Protein AF-A0A6J6BPW8-F1 (afdb_monomer)

Structure (mmCIF, N/CA/C/O backbone):
data_AF-A0A6J6BPW8-F1
#
_entry.id   AF-A0A6J6BPW8-F1
#
loop_
_atom_site.group_PDB
_atom_site.id
_atom_site.type_symbol
_atom_site.label_atom_id
_atom_site.label_alt_id
_atom_site.label_comp_id
_atom_site.label_asym_id
_atom_site.label_entity_id
_atom_site.label_seq_id
_atom_site.pdbx_PDB_ins_code
_atom_site.Cartn_x
_atom_site.Cartn_y
_atom_site.Cartn_z
_atom_site.occupancy
_atom_site.B_iso_or_equiv
_atom_site.auth_seq_id
_atom_site.auth_comp_id
_atom_site.auth_asym_id
_atom_site.auth_atom_id
_atom_site.pdbx_PDB_model_num
ATOM 1 N N . MET A 1 1 ? 1.081 -4.629 -1.327 1.00 89.12 1 MET A N 1
ATOM 2 C CA . MET A 1 1 ? 2.209 -4.288 -2.205 1.00 89.12 1 MET A CA 1
ATOM 3 C C . MET A 1 1 ? 1.680 -3.507 -3.391 1.00 89.12 1 MET A C 1
ATOM 5 O O . MET A 1 1 ? 0.766 -3.988 -4.042 1.00 89.12 1 MET A O 1
ATOM 9 N N . LEU A 1 2 ? 2.222 -2.316 -3.630 1.00 91.38 2 LEU A N 1
ATOM 10 C CA . LEU A 1 2 ? 1.907 -1.504 -4.807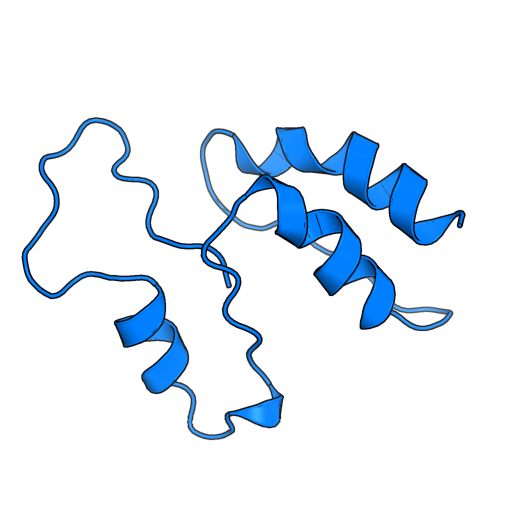 1.00 91.38 2 LEU A CA 1
ATOM 11 C C . LEU A 1 2 ? 2.809 -1.884 -5.983 1.00 91.38 2 LEU A C 1
ATOM 13 O O . LEU A 1 2 ? 3.825 -2.556 -5.790 1.00 91.38 2 LEU A O 1
ATOM 17 N N . ASP A 1 3 ? 2.450 -1.442 -7.185 1.00 89.56 3 ASP A N 1
ATOM 18 C CA . ASP A 1 3 ? 3.335 -1.588 -8.338 1.00 89.56 3 ASP A CA 1
ATOM 19 C C . ASP A 1 3 ? 4.571 -0.670 -8.259 1.00 89.56 3 ASP A C 1
ATOM 21 O O . ASP A 1 3 ? 4.654 0.237 -7.424 1.00 89.56 3 ASP A O 1
ATOM 25 N N . ILE A 1 4 ? 5.556 -0.929 -9.119 1.00 88.06 4 ILE A N 1
ATOM 26 C CA . ILE A 1 4 ? 6.837 -0.222 -9.121 1.00 88.06 4 ILE A CA 1
ATOM 27 C C . ILE A 1 4 ? 6.654 1.222 -9.590 1.00 88.06 4 ILE A C 1
ATOM 29 O O . ILE A 1 4 ? 6.258 1.501 -10.721 1.00 88.06 4 ILE A O 1
ATOM 33 N N . TYR A 1 5 ? 7.023 2.161 -8.722 1.00 83.62 5 TYR A N 1
ATOM 34 C CA . TYR A 1 5 ? 7.174 3.561 -9.089 1.00 83.62 5 TYR A CA 1
ATOM 35 C C . TYR A 1 5 ? 8.538 3.776 -9.756 1.00 83.62 5 TYR A C 1
ATOM 37 O O . TYR A 1 5 ? 9.568 3.728 -9.089 1.00 83.62 5 TYR A O 1
ATOM 45 N N . ALA A 1 6 ? 8.544 4.055 -11.061 1.00 78.81 6 ALA A N 1
ATOM 46 C CA . AL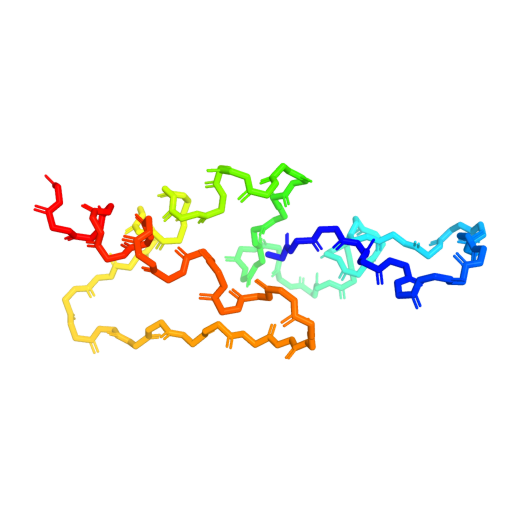A A 1 6 ? 9.760 4.117 -11.880 1.00 78.81 6 ALA A CA 1
ATOM 47 C C . ALA A 1 6 ? 10.725 5.276 -11.545 1.00 78.81 6 ALA A C 1
ATOM 49 O O . ALA A 1 6 ? 11.793 5.358 -12.126 1.00 78.81 6 ALA A O 1
ATOM 50 N N . ALA A 1 7 ? 10.368 6.214 -10.659 1.00 83.12 7 ALA A N 1
ATOM 51 C CA . ALA A 1 7 ? 11.249 7.311 -10.222 1.00 83.12 7 ALA A CA 1
ATOM 52 C C . ALA A 1 7 ? 11.927 8.139 -11.347 1.00 83.12 7 ALA A C 1
ATOM 54 O O . ALA A 1 7 ? 12.947 8.781 -11.101 1.00 83.12 7 ALA A O 1
ATOM 55 N N . ARG A 1 8 ? 11.293 8.232 -12.531 1.00 85.50 8 ARG A N 1
ATOM 56 C CA . ARG A 1 8 ? 11.800 8.859 -13.779 1.00 85.50 8 ARG A CA 1
ATOM 57 C C . ARG A 1 8 ? 12.847 8.040 -14.550 1.00 85.50 8 ARG A C 1
ATOM 59 O O . ARG A 1 8 ? 13.502 8.593 -15.429 1.00 85.50 8 ARG A O 1
ATOM 66 N N . GLU A 1 9 ? 12.985 6.762 -14.240 1.00 87.06 9 GLU A N 1
ATOM 67 C CA . GLU A 1 9 ? 13.765 5.788 -15.002 1.00 87.06 9 GLU A CA 1
ATOM 68 C C . GLU A 1 9 ? 12.876 5.077 -16.035 1.00 87.06 9 GLU A C 1
ATOM 70 O O . GLU A 1 9 ? 11.643 5.095 -15.934 1.00 87.06 9 GLU A O 1
ATOM 75 N N . ASP A 1 10 ? 13.504 4.467 -17.041 1.00 90.38 10 ASP A N 1
ATOM 76 C CA . ASP A 1 10 ? 12.799 3.594 -17.976 1.00 90.38 10 ASP A CA 1
ATOM 77 C C . ASP A 1 10 ? 12.402 2.289 -17.260 1.00 90.38 10 ASP A C 1
ATOM 79 O O . ASP A 1 10 ? 13.198 1.747 -16.491 1.00 90.38 10 ASP A O 1
ATOM 83 N N . PRO A 1 11 ? 11.185 1.757 -17.479 1.00 87.38 11 PRO A N 1
ATOM 84 C CA . PRO A 1 11 ? 10.790 0.491 -16.879 1.00 87.38 11 PRO A CA 1
ATOM 85 C C . PRO A 1 11 ? 11.682 -0.663 -17.347 1.00 87.38 11 PRO A C 1
ATOM 87 O O . PRO A 1 11 ? 11.821 -0.909 -18.546 1.00 87.38 11 PRO A O 1
ATOM 90 N N . GLU A 1 12 ? 12.215 -1.422 -16.394 1.00 90.25 12 GLU A N 1
ATOM 91 C CA . GLU A 1 12 ? 13.003 -2.619 -16.678 1.00 90.25 12 GLU A CA 1
ATOM 92 C C . GLU A 1 12 ? 12.086 -3.822 -16.977 1.00 90.25 12 GLU A C 1
ATOM 94 O O . GLU A 1 12 ? 11.238 -4.181 -16.147 1.00 90.25 12 GLU A O 1
ATOM 99 N N . PRO A 1 13 ? 12.225 -4.488 -18.141 1.00 90.88 13 PRO A N 1
ATOM 100 C CA . PRO A 1 13 ? 11.397 -5.638 -18.489 1.00 90.88 13 PRO A CA 1
ATOM 101 C C . PRO A 1 13 ? 11.464 -6.752 -17.435 1.00 90.88 13 PRO A C 1
ATOM 103 O O . PRO A 1 13 ? 12.528 -7.282 -17.127 1.00 90.88 13 PRO A O 1
ATOM 106 N N . GLY A 1 14 ? 10.302 -7.140 -16.906 1.00 89.62 14 GLY A N 1
ATOM 107 C CA . GLY A 1 14 ? 10.181 -8.184 -15.882 1.00 89.62 14 GLY A CA 1
ATOM 108 C C . GLY A 1 14 ? 10.292 -7.687 -14.436 1.00 89.62 14 GLY A C 1
ATOM 109 O O . GLY A 1 14 ? 9.989 -8.452 -13.520 1.00 89.62 14 GLY A O 1
ATOM 110 N N . VAL A 1 15 ? 10.636 -6.415 -14.206 1.00 92.50 15 VAL A N 1
ATOM 111 C CA . VAL A 1 15 ? 10.648 -5.803 -12.870 1.00 92.50 15 VAL A CA 1
ATOM 112 C C . VAL A 1 15 ? 9.283 -5.174 -12.594 1.00 92.50 15 VAL A C 1
ATOM 114 O O . VAL A 1 15 ? 8.992 -4.059 -13.013 1.00 92.50 15 VAL A O 1
ATOM 117 N N . THR A 1 16 ? 8.418 -5.919 -11.907 1.00 92.75 16 THR A N 1
ATOM 118 C CA . THR A 1 16 ? 7.034 -5.513 -11.609 1.00 92.75 16 THR A CA 1
ATOM 119 C C . THR A 1 16 ? 6.686 -5.782 -10.149 1.00 92.75 16 THR A C 1
ATOM 121 O O . THR A 1 16 ? 7.323 -6.610 -9.493 1.00 92.75 16 THR A O 1
ATOM 124 N N . GLY A 1 17 ? 5.642 -5.131 -9.631 1.00 91.50 17 GLY A N 1
ATOM 125 C CA . GLY A 1 17 ? 5.127 -5.431 -8.296 1.00 91.50 17 GLY A CA 1
ATOM 126 C C . GLY A 1 17 ? 4.563 -6.851 -8.184 1.00 91.50 17 GLY A C 1
ATOM 127 O O . GLY A 1 17 ? 4.661 -7.460 -7.119 1.00 91.50 17 GLY A O 1
ATOM 128 N N . VAL A 1 18 ? 4.054 -7.415 -9.288 1.00 94.19 18 VAL A N 1
ATOM 129 C CA . VAL A 1 18 ? 3.626 -8.823 -9.365 1.00 94.19 18 VAL A CA 1
ATOM 130 C C . VAL A 1 18 ? 4.81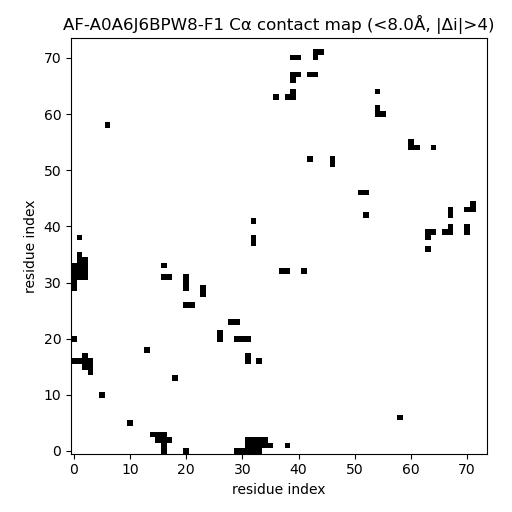1 -9.757 -9.139 1.00 94.19 18 VAL A C 1
ATOM 132 O O . VAL A 1 18 ? 4.732 -10.620 -8.277 1.00 94.19 18 VAL A O 1
ATOM 135 N N . MET A 1 19 ? 5.939 -9.533 -9.825 1.00 95.06 19 MET A N 1
ATOM 136 C CA . MET A 1 19 ? 7.147 -10.359 -9.674 1.00 95.06 19 MET A CA 1
ATOM 137 C C . MET A 1 19 ? 7.615 -10.443 -8.214 1.00 95.06 19 MET A C 1
ATOM 139 O O . MET A 1 19 ? 7.961 -11.519 -7.721 1.00 95.06 19 MET A O 1
ATOM 143 N N . VAL A 1 20 ? 7.589 -9.319 -7.496 1.00 94.25 20 VAL A N 1
ATOM 144 C CA . VAL A 1 20 ? 7.963 -9.305 -6.078 1.00 94.25 20 VAL A CA 1
ATOM 145 C C . VAL A 1 20 ? 6.887 -9.956 -5.204 1.00 94.25 20 VAL A C 1
ATOM 147 O O . VAL A 1 20 ? 7.228 -10.681 -4.274 1.00 94.25 20 VAL A O 1
ATOM 150 N N . SER A 1 21 ? 5.602 -9.747 -5.502 1.00 95.06 21 SER A N 1
ATOM 151 C CA . SER A 1 21 ? 4.494 -10.371 -4.759 1.00 95.06 21 SER A CA 1
ATOM 152 C C . SER A 1 21 ? 4.509 -11.901 -4.894 1.00 95.06 21 SER A C 1
ATOM 154 O O . SER A 1 21 ? 4.399 -12.617 -3.898 1.00 95.06 21 SER A O 1
ATOM 156 N N . ASP A 1 22 ? 4.763 -12.411 -6.098 1.00 96.00 22 ASP A N 1
ATOM 157 C CA . ASP A 1 22 ? 4.875 -13.845 -6.394 1.00 96.00 22 ASP A CA 1
ATOM 158 C C . ASP A 1 22 ? 6.084 -14.498 -5.703 1.00 96.00 22 ASP A C 1
ATOM 160 O O . ASP A 1 22 ? 6.116 -15.713 -5.511 1.00 96.00 22 ASP A O 1
ATOM 164 N N . SER A 1 23 ? 7.074 -13.701 -5.286 1.00 96.19 23 SER A N 1
ATOM 165 C CA . SER A 1 23 ? 8.269 -14.186 -4.586 1.00 96.19 23 SER A CA 1
ATOM 166 C C . SER A 1 23 ? 8.034 -14.491 -3.097 1.00 96.19 23 SER A C 1
ATOM 168 O O . SER A 1 23 ? 8.919 -15.044 -2.445 1.00 96.19 23 SER A O 1
ATOM 170 N N . PHE A 1 24 ? 6.870 -14.147 -2.531 1.00 96.38 24 PHE A N 1
ATOM 171 C CA . PHE A 1 24 ? 6.534 -14.497 -1.147 1.00 96.38 24 PHE A CA 1
ATOM 172 C C . PHE A 1 24 ? 6.271 -16.004 -1.010 1.00 96.38 24 PHE A C 1
ATOM 174 O O . PHE A 1 24 ? 5.398 -16.555 -1.681 1.00 96.38 24 PHE A O 1
ATOM 181 N N . GLU A 1 25 ? 6.959 -16.661 -0.068 1.00 97.12 25 GLU A N 1
ATOM 182 C CA . GLU A 1 25 ? 6.736 -18.085 0.242 1.00 97.12 25 GLU A CA 1
ATOM 183 C C . GLU A 1 25 ? 5.291 -18.356 0.689 1.00 97.12 25 GLU A C 1
ATOM 185 O O . GLU A 1 25 ? 4.697 -19.373 0.329 1.00 97.12 25 GLU A O 1
ATOM 190 N N . ASN A 1 26 ? 4.713 -17.427 1.458 1.00 96.88 26 ASN A N 1
ATOM 191 C CA . ASN A 1 26 ? 3.323 -17.474 1.887 1.00 96.88 26 ASN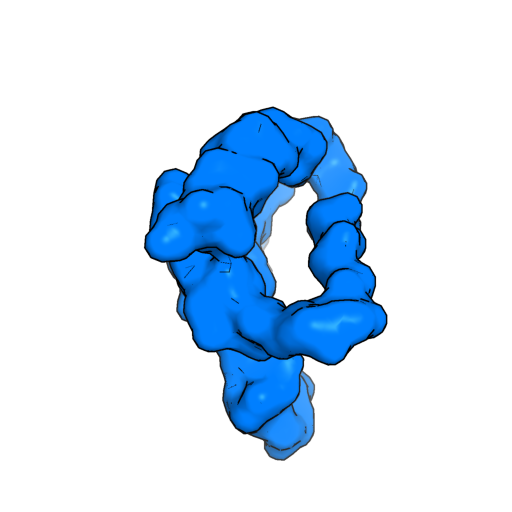 A CA 1
ATOM 192 C C . ASN A 1 26 ? 2.517 -16.336 1.253 1.00 96.88 26 ASN A C 1
ATOM 194 O O . ASN A 1 26 ? 2.576 -15.187 1.692 1.00 96.88 26 ASN A O 1
ATOM 198 N N . GLN A 1 27 ? 1.690 -16.689 0.274 1.00 96.06 27 GLN A N 1
ATOM 199 C CA . GLN A 1 27 ? 0.838 -15.746 -0.451 1.00 96.06 27 GLN A CA 1
ATOM 200 C C . GLN A 1 27 ? -0.251 -15.098 0.422 1.00 96.06 27 GLN A C 1
ATOM 202 O O . GLN A 1 27 ? -0.760 -14.044 0.072 1.00 96.06 27 GLN A O 1
ATOM 207 N N . ALA A 1 28 ? -0.575 -15.656 1.595 1.00 94.94 28 ALA A N 1
ATOM 208 C CA . ALA A 1 28 ? -1.498 -15.016 2.536 1.00 94.94 28 ALA A CA 1
ATOM 209 C C . ALA A 1 28 ? -0.878 -13.818 3.285 1.00 94.94 28 ALA A C 1
ATOM 211 O O . ALA A 1 28 ? -1.591 -13.105 3.983 1.00 94.94 28 ALA A O 1
ATOM 212 N N . GLN A 1 29 ? 0.440 -13.604 3.180 1.00 94.81 29 GLN A N 1
ATOM 213 C CA . GLN A 1 29 ? 1.147 -12.488 3.823 1.00 94.81 29 GLN A CA 1
ATOM 214 C C . GLN A 1 29 ? 1.381 -11.296 2.887 1.00 94.81 29 GLN A C 1
ATOM 216 O O . GLN A 1 29 ? 1.979 -10.301 3.296 1.00 94.81 29 GLN A O 1
ATOM 221 N N . VAL A 1 30 ? 0.916 -11.372 1.638 1.00 96.69 30 VAL A N 1
ATOM 222 C CA . VAL A 1 30 ? 1.046 -10.295 0.660 1.00 96.69 30 VAL A CA 1
ATOM 223 C C . VAL A 1 30 ? -0.273 -10.083 -0.070 1.00 96.69 30 VAL A C 1
ATOM 225 O O . VAL A 1 30 ? -0.902 -11.011 -0.559 1.00 96.69 30 VAL A O 1
ATOM 228 N N . HIS A 1 31 ? -0.685 -8.824 -0.170 1.00 96.31 31 HIS A N 1
ATOM 229 C CA . HIS A 1 31 ? -1.814 -8.412 -0.998 1.00 96.31 31 HIS A CA 1
ATOM 230 C C . HIS A 1 31 ? -1.292 -7.465 -2.069 1.00 96.31 31 HIS A C 1
ATOM 232 O O . HIS A 1 31 ? -0.907 -6.338 -1.749 1.00 96.31 31 HIS A O 1
ATOM 238 N N . TYR A 1 32 ? -1.213 -7.914 -3.321 1.00 96.12 32 TYR A N 1
ATOM 239 C CA . TYR A 1 32 ? -0.844 -7.042 -4.435 1.00 96.12 32 TYR A CA 1
ATOM 240 C C . TYR A 1 32 ? -2.024 -6.146 -4.822 1.00 96.12 32 TYR A C 1
ATOM 242 O O . TYR A 1 32 ? -3.137 -6.626 -5.027 1.00 96.12 32 TYR A O 1
ATOM 250 N N . VAL A 1 33 ? -1.772 -4.842 -4.911 1.00 96.25 33 VAL A N 1
ATOM 251 C CA . VAL A 1 33 ? -2.753 -3.816 -5.264 1.00 96.25 33 VAL A CA 1
ATOM 252 C C . VAL A 1 33 ? -2.144 -2.974 -6.391 1.00 96.25 33 VAL A C 1
ATOM 254 O O . VAL A 1 33 ? -1.275 -2.144 -6.124 1.00 96.25 33 VAL A O 1
ATOM 257 N N . PRO A 1 34 ? -2.532 -3.200 -7.658 1.00 91.19 34 PRO A N 1
ATOM 258 C CA . PRO A 1 34 ? -1.912 -2.525 -8.801 1.00 91.19 34 PRO A CA 1
ATOM 259 C C . PRO A 1 34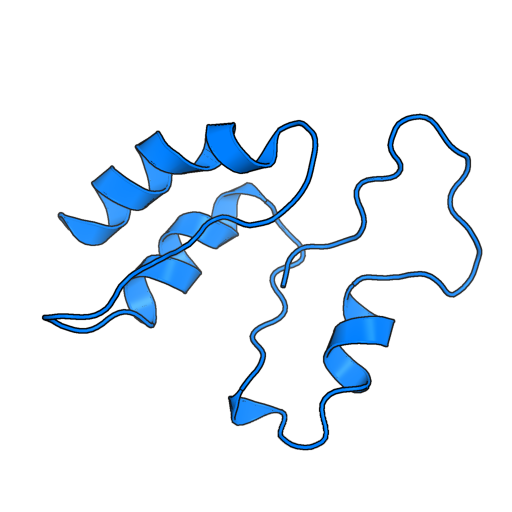 ? -2.320 -1.052 -8.912 1.00 91.19 34 PRO A C 1
ATOM 261 O O . PRO A 1 34 ? -1.570 -0.238 -9.447 1.00 91.19 34 PRO A O 1
ATOM 264 N N . LEU A 1 35 ? -3.512 -0.703 -8.419 1.00 93.06 35 LEU A N 1
ATOM 265 C CA . LEU A 1 35 ? -4.057 0.647 -8.495 1.00 93.06 35 LEU A CA 1
ATOM 266 C C . LEU A 1 35 ? -3.805 1.392 -7.188 1.00 93.06 35 LEU A C 1
ATOM 268 O O . LEU A 1 35 ? -4.201 0.951 -6.112 1.00 93.06 35 LEU A O 1
ATOM 272 N N . TRP A 1 36 ? -3.158 2.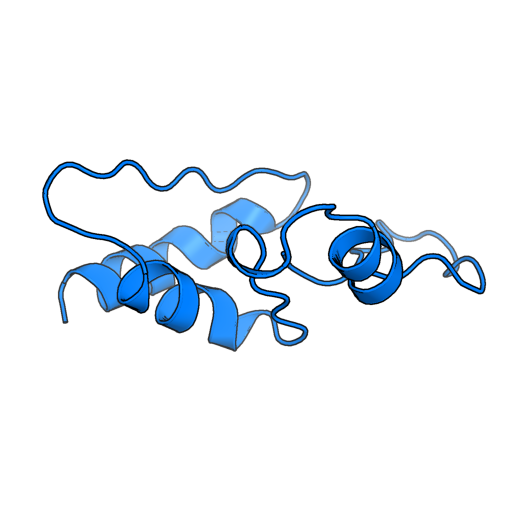550 -7.295 1.00 92.25 36 TRP A N 1
ATOM 273 C CA . TRP A 1 36 ? -2.803 3.377 -6.144 1.00 92.25 36 TRP A CA 1
ATOM 274 C C . TRP A 1 36 ? -4.009 3.750 -5.278 1.00 92.25 36 TRP A C 1
ATOM 276 O O . TRP A 1 36 ? -3.952 3.647 -4.053 1.00 92.25 36 TRP A O 1
ATOM 286 N N . ASP A 1 37 ? -5.099 4.159 -5.925 1.00 94.62 37 ASP A N 1
ATOM 287 C CA . ASP A 1 37 ? -6.284 4.694 -5.253 1.00 94.62 37 ASP A CA 1
ATOM 288 C C . ASP A 1 37 ? -7.055 3.627 -4.457 1.00 94.62 37 ASP A C 1
ATOM 290 O O . ASP A 1 37 ? -7.779 3.967 -3.523 1.00 94.62 37 ASP A O 1
ATOM 294 N N . ASP A 1 38 ? -6.840 2.341 -4.754 1.00 96.25 38 ASP A N 1
ATOM 295 C CA . ASP A 1 38 ? -7.475 1.225 -4.043 1.00 96.25 38 ASP A CA 1
ATOM 296 C C . ASP A 1 38 ? -6.723 0.850 -2.753 1.00 96.25 3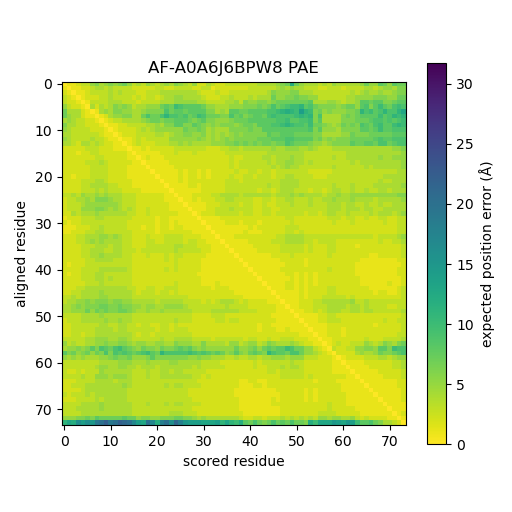8 ASP A C 1
ATOM 298 O O . ASP A 1 38 ? -7.288 0.243 -1.838 1.00 96.25 38 ASP A O 1
ATOM 302 N N . ALA A 1 39 ? -5.439 1.208 -2.654 1.00 96.00 39 ALA A N 1
ATOM 303 C CA . ALA A 1 39 ? -4.565 0.772 -1.568 1.00 96.00 39 ALA A CA 1
ATOM 304 C C . ALA A 1 39 ? -5.046 1.182 -0.164 1.00 96.00 39 ALA A C 1
ATOM 306 O O . ALA A 1 39 ? -4.970 0.339 0.734 1.00 96.00 39 ALA A O 1
ATOM 307 N N . PRO A 1 40 ? -5.575 2.405 0.056 1.00 96.81 40 PRO A N 1
ATOM 308 C CA . PRO A 1 40 ? -6.143 2.795 1.343 1.00 96.81 40 PRO A CA 1
ATOM 309 C C . PRO A 1 40 ? -7.269 1.874 1.819 1.00 96.81 40 PRO A C 1
ATOM 311 O O . PRO A 1 40 ? -7.243 1.414 2.958 1.00 96.81 40 PRO A O 1
ATOM 314 N N . ALA A 1 41 ? -8.228 1.569 0.940 1.00 97.19 41 ALA A N 1
ATOM 315 C CA . ALA A 1 41 ? -9.382 0.742 1.279 1.00 97.19 41 ALA A CA 1
ATOM 316 C C . ALA A 1 41 ? -8.968 -0.706 1.573 1.00 97.19 41 ALA A C 1
ATOM 318 O O . ALA A 1 41 ? -9.428 -1.299 2.548 1.00 97.19 41 ALA A O 1
ATOM 319 N N . VAL A 1 42 ? -8.049 -1.259 0.774 1.00 97.12 42 VAL A N 1
ATOM 320 C CA . VAL A 1 42 ? -7.508 -2.604 1.011 1.00 97.12 42 VAL A CA 1
ATOM 321 C C . VAL A 1 42 ? -6.762 -2.658 2.344 1.00 97.12 42 VAL A C 1
ATOM 323 O O . VAL A 1 42 ? -7.025 -3.551 3.143 1.00 97.12 42 VAL A O 1
ATOM 326 N N . ALA A 1 43 ? -5.874 -1.698 2.619 1.00 96.69 43 ALA A N 1
ATOM 327 C CA . ALA A 1 43 ? -5.115 -1.662 3.867 1.00 96.69 43 ALA A CA 1
ATOM 328 C C . ALA A 1 43 ? -6.029 -1.535 5.096 1.00 96.69 43 ALA A C 1
ATOM 330 O O . ALA A 1 43 ? -5.833 -2.261 6.067 1.00 96.69 43 ALA A O 1
ATOM 331 N N . ALA A 1 44 ? -7.052 -0.677 5.035 1.00 97.12 44 ALA A N 1
ATOM 332 C CA . ALA A 1 44 ? -8.033 -0.540 6.108 1.00 97.12 44 ALA A CA 1
ATOM 333 C C . ALA A 1 44 ? -8.829 -1.835 6.341 1.00 97.12 44 ALA A C 1
ATOM 335 O O . ALA A 1 44 ? -9.002 -2.240 7.483 1.00 97.12 44 ALA A O 1
ATOM 336 N N . SER A 1 45 ? -9.236 -2.540 5.276 1.00 96.81 45 SER A N 1
ATOM 337 C CA . SER A 1 45 ? -9.984 -3.805 5.392 1.00 96.81 45 SER A CA 1
ATOM 338 C C . SER A 1 45 ? -9.199 -4.951 6.043 1.00 96.81 45 SER A C 1
ATOM 340 O O . SER A 1 45 ? -9.798 -5.916 6.517 1.00 96.81 45 SER A O 1
ATOM 342 N N . LEU A 1 46 ? -7.866 -4.861 6.040 1.00 96.19 46 LEU A N 1
ATOM 343 C CA . LEU A 1 46 ? -6.970 -5.860 6.620 1.00 96.19 46 LEU A CA 1
ATOM 344 C C . LEU A 1 46 ? -6.604 -5.546 8.074 1.00 96.19 46 LEU A C 1
ATOM 346 O O . LEU A 1 46 ? -6.143 -6.442 8.778 1.00 96.19 46 LEU A O 1
ATOM 350 N N . ALA A 1 47 ? -6.760 -4.294 8.506 1.00 96.81 47 ALA A N 1
ATOM 351 C CA . ALA A 1 47 ? -6.337 -3.848 9.824 1.00 96.81 47 ALA A CA 1
ATOM 352 C C . ALA A 1 47 ? -7.378 -4.182 10.900 1.00 96.81 47 ALA A C 1
ATOM 354 O O . ALA A 1 47 ? -8.582 -4.027 10.700 1.00 96.81 47 ALA A O 1
ATOM 355 N N . GLY A 1 48 ? -6.896 -4.617 12.062 1.00 95.31 48 GLY A N 1
ATOM 356 C CA . GLY A 1 48 ? -7.681 -4.811 13.274 1.00 95.31 48 GLY A CA 1
ATOM 357 C C . GLY A 1 48 ? -7.383 -3.774 14.359 1.00 95.31 48 GLY A C 1
ATOM 358 O O . GLY A 1 48 ? -6.477 -2.945 14.255 1.00 95.31 48 GLY A O 1
ATOM 359 N N . GLU A 1 49 ? -8.152 -3.833 15.447 1.00 94.62 49 GLU A N 1
ATOM 360 C CA . GLU A 1 49 ? -7.897 -3.010 16.631 1.00 94.62 49 GLU A CA 1
ATOM 361 C C . GLU A 1 49 ? -6.520 -3.335 17.232 1.00 94.62 49 GLU A C 1
ATOM 363 O O . GLU A 1 49 ? -6.201 -4.490 17.511 1.00 94.62 49 GLU A O 1
ATOM 368 N N . GLY A 1 50 ? -5.713 -2.296 17.462 1.00 96.00 50 GLY A N 1
ATOM 369 C CA . GLY A 1 50 ? -4.362 -2.423 18.017 1.00 96.00 50 GLY A CA 1
ATOM 370 C C . GLY A 1 50 ? -3.255 -2.628 16.978 1.00 96.00 50 GLY A C 1
ATOM 371 O O . GLY A 1 50 ? -2.082 -2.611 17.357 1.00 96.00 50 GLY A O 1
ATOM 372 N N . ASP A 1 51 ? -3.595 -2.763 15.695 1.00 96.62 51 ASP A N 1
ATOM 373 C CA . ASP A 1 51 ? -2.609 -2.867 14.623 1.00 96.62 51 ASP A CA 1
ATOM 374 C C . ASP A 1 51 ? -1.951 -1.520 14.301 1.00 96.62 51 ASP A C 1
ATOM 376 O O . ASP A 1 51 ? -2.520 -0.439 14.472 1.00 96.62 51 ASP A O 1
ATOM 380 N N . PHE A 1 52 ? -0.731 -1.596 13.769 1.00 95.19 52 PHE A N 1
ATOM 381 C CA . PHE A 1 52 ? -0.013 -0.450 13.226 1.00 95.19 52 PHE A CA 1
ATOM 382 C C . PHE A 1 52 ? 0.075 -0.569 11.709 1.00 95.19 52 PHE A C 1
ATOM 384 O O . PHE A 1 52 ? 0.618 -1.544 11.190 1.00 95.19 52 PHE A O 1
ATOM 391 N N . ILE A 1 53 ? -0.370 0.466 10.995 1.00 95.38 53 ILE A N 1
ATOM 392 C CA . ILE A 1 53 ? -0.135 0.584 9.555 1.00 95.38 53 ILE A CA 1
ATOM 393 C C . ILE A 1 53 ? 1.068 1.489 9.313 1.00 95.38 53 ILE A C 1
ATOM 395 O O . ILE A 1 53 ? 1.112 2.632 9.765 1.00 95.38 53 ILE A O 1
ATOM 399 N N . ILE A 1 54 ? 2.043 0.974 8.564 1.00 95.12 54 ILE A N 1
ATOM 400 C CA . ILE A 1 54 ? 3.251 1.703 8.177 1.00 95.12 54 ILE A CA 1
ATOM 401 C C . ILE A 1 54 ? 3.271 1.826 6.655 1.00 95.12 54 ILE A C 1
ATOM 403 O O . ILE A 1 54 ? 3.465 0.842 5.944 1.00 95.12 54 ILE A O 1
ATOM 407 N N . THR A 1 55 ? 3.117 3.045 6.141 1.00 93.88 55 THR A N 1
ATOM 408 C CA . THR A 1 55 ? 3.379 3.331 4.727 1.00 93.88 55 THR A CA 1
ATOM 409 C C . THR A 1 55 ? 4.889 3.382 4.508 1.00 93.88 55 THR A C 1
ATOM 411 O O . THR A 1 55 ? 5.561 4.258 5.054 1.00 93.88 55 THR A O 1
ATOM 414 N N . MET A 1 56 ? 5.433 2.456 3.720 1.00 93.56 56 MET A N 1
ATOM 415 C CA . MET A 1 56 ? 6.871 2.351 3.468 1.00 93.56 56 MET A CA 1
ATOM 416 C C . MET A 1 56 ? 7.172 2.502 1.978 1.00 93.56 56 MET A C 1
ATOM 418 O O . MET A 1 56 ? 6.542 1.863 1.141 1.00 93.56 56 MET A O 1
ATOM 422 N N . GLY A 1 57 ? 8.151 3.343 1.655 1.00 88.69 57 GLY A N 1
ATOM 423 C CA . GLY A 1 57 ? 8.584 3.603 0.288 1.00 88.69 57 GLY A CA 1
ATOM 424 C C . GLY A 1 57 ? 9.287 4.950 0.172 1.00 88.69 57 GLY A C 1
ATOM 425 O O . GLY A 1 57 ? 9.532 5.631 1.168 1.00 88.69 57 GLY A O 1
ATOM 426 N N . CYS A 1 58 ? 9.596 5.342 -1.058 1.00 85.12 58 CYS A N 1
ATOM 427 C CA . CYS A 1 58 ? 10.100 6.667 -1.398 1.00 85.12 58 CYS A CA 1
ATOM 428 C C . CYS A 1 58 ? 9.057 7.452 -2.213 1.00 85.12 58 CYS A C 1
ATOM 430 O O . CYS A 1 58 ? 8.060 6.900 -2.681 1.00 85.12 58 CYS A O 1
ATOM 432 N N . GLY A 1 59 ? 9.276 8.759 -2.374 1.00 85.12 59 GLY A N 1
ATOM 433 C CA . GLY A 1 59 ? 8.414 9.613 -3.192 1.00 85.12 59 GLY A CA 1
ATOM 434 C C . GLY A 1 59 ? 7.039 9.851 -2.568 1.00 85.12 59 GLY A C 1
ATOM 435 O O . GLY A 1 59 ? 6.933 10.387 -1.467 1.00 85.12 59 GLY A O 1
ATOM 436 N N . ASP A 1 60 ? 5.988 9.475 -3.292 1.00 90.31 60 ASP A N 1
ATOM 437 C CA . ASP A 1 60 ? 4.619 9.925 -3.028 1.00 90.31 60 ASP A CA 1
ATOM 438 C C . ASP A 1 60 ? 3.827 9.027 -2.064 1.00 90.31 60 ASP A C 1
ATOM 440 O O . ASP A 1 60 ? 2.657 9.297 -1.812 1.00 90.31 60 ASP A O 1
ATOM 444 N N . VAL A 1 61 ? 4.444 7.995 -1.469 1.00 91.50 61 VAL A N 1
ATOM 445 C CA . VAL A 1 61 ? 3.758 7.028 -0.579 1.00 91.50 61 VAL A CA 1
ATOM 446 C C . VAL A 1 61 ? 3.006 7.691 0.576 1.00 91.50 61 VAL A C 1
ATOM 448 O O . VAL A 1 61 ? 1.906 7.273 0.919 1.00 91.50 61 VAL A O 1
ATOM 451 N N . TYR A 1 62 ? 3.527 8.794 1.115 1.00 92.44 62 TYR A N 1
ATOM 452 C CA . TYR A 1 62 ? 2.866 9.538 2.189 1.00 92.44 62 TYR A CA 1
ATOM 453 C C . TYR A 1 62 ? 1.534 10.178 1.753 1.00 92.44 62 TYR A C 1
ATOM 455 O O . TYR A 1 62 ? 0.692 10.484 2.595 1.00 92.44 62 TYR A O 1
ATOM 463 N N . ARG A 1 63 ? 1.314 10.395 0.449 1.00 94.44 63 ARG A N 1
ATOM 464 C CA . ARG A 1 63 ? 0.110 11.064 -0.065 1.00 94.44 63 ARG A CA 1
ATOM 465 C C . ARG A 1 63 ? -1.156 10.232 0.098 1.00 94.44 63 ARG A C 1
ATOM 467 O O . ARG A 1 63 ? -2.235 10.810 0.088 1.00 94.44 63 ARG A O 1
ATOM 474 N N . MET A 1 64 ? -1.047 8.913 0.277 1.00 94.56 64 MET A N 1
ATOM 475 C CA . MET A 1 64 ? -2.215 8.059 0.530 1.00 94.56 64 MET A CA 1
ATOM 476 C C . MET A 1 64 ? -2.727 8.159 1.975 1.00 94.56 64 MET A C 1
ATOM 478 O O . MET A 1 64 ? -3.848 7.742 2.250 1.00 94.56 64 MET A O 1
ATOM 482 N N . VAL A 1 65 ? -1.928 8.712 2.899 1.00 95.69 65 VAL A N 1
ATOM 483 C CA . VAL A 1 65 ? -2.233 8.719 4.339 1.00 95.69 65 VAL A CA 1
ATOM 484 C C . VAL A 1 65 ? -3.590 9.363 4.659 1.00 95.69 65 VAL A C 1
ATOM 486 O O . VAL A 1 65 ? -4.336 8.749 5.415 1.00 95.69 65 VAL A O 1
ATOM 489 N N . PRO A 1 66 ? -3.988 10.521 4.090 1.00 96.56 66 PRO A N 1
ATOM 490 C CA . PRO A 1 66 ? -5.310 11.085 4.365 1.00 96.56 66 PRO A CA 1
ATOM 491 C C . PRO A 1 66 ? -6.461 10.149 3.974 1.00 96.56 66 PRO A C 1
ATOM 493 O O . PRO A 1 66 ? -7.384 9.964 4.759 1.00 96.56 66 PRO A O 1
ATOM 496 N N . ALA A 1 67 ? -6.383 9.514 2.799 1.00 96.69 67 ALA A N 1
ATOM 497 C CA . ALA A 1 67 ? -7.398 8.562 2.347 1.00 96.69 67 ALA A CA 1
ATOM 498 C C . ALA A 1 67 ? -7.417 7.291 3.211 1.00 96.69 67 ALA A C 1
ATOM 500 O O . ALA A 1 67 ? -8.485 6.756 3.491 1.00 96.69 67 ALA A O 1
ATOM 501 N N . LEU A 1 68 ? -6.246 6.835 3.669 1.00 96.94 68 LEU A N 1
ATOM 502 C CA . LEU A 1 68 ? -6.121 5.695 4.576 1.00 96.94 68 LEU A CA 1
ATOM 503 C C . LEU A 1 68 ? -6.764 5.982 5.934 1.00 96.94 68 LEU A C 1
ATOM 505 O O . LEU A 1 68 ? -7.505 5.145 6.434 1.00 96.94 68 LEU A O 1
ATOM 509 N N . LEU A 1 69 ? -6.525 7.164 6.508 1.00 96.75 69 LEU A N 1
ATOM 510 C CA . LEU A 1 69 ? -7.152 7.564 7.769 1.00 96.75 69 LEU A CA 1
ATOM 511 C C . LEU A 1 69 ? -8.677 7.606 7.640 1.00 96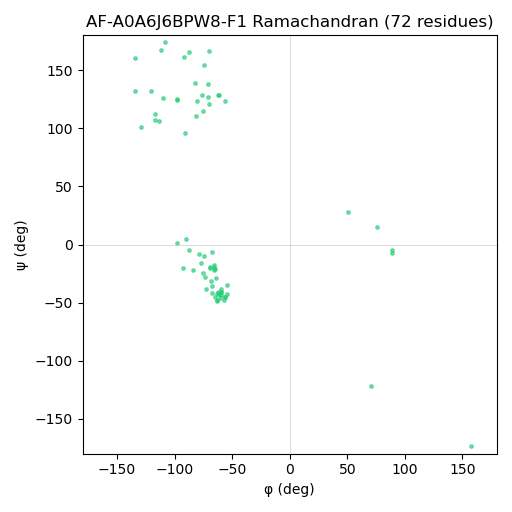.75 69 LEU A C 1
ATOM 513 O O . LEU A 1 69 ? -9.366 7.024 8.467 1.00 96.75 69 LEU A O 1
ATOM 517 N N . THR A 1 70 ? -9.203 8.200 6.564 1.00 97.38 70 THR A N 1
ATOM 518 C CA . THR A 1 70 ? -10.651 8.191 6.300 1.00 97.38 70 THR A CA 1
ATOM 519 C C . THR A 1 70 ? -11.208 6.771 6.167 1.00 97.38 70 THR A C 1
ATOM 521 O O . THR A 1 70 ? -12.283 6.488 6.690 1.00 97.38 70 THR A O 1
ATOM 524 N N . ALA A 1 71 ? -10.486 5.868 5.499 1.00 96.62 71 ALA A N 1
ATOM 525 C CA . ALA A 1 71 ? -10.913 4.481 5.335 1.00 96.62 71 ALA A CA 1
ATOM 526 C C . ALA A 1 71 ? -10.908 3.683 6.653 1.00 96.62 71 ALA A C 1
ATOM 528 O O . ALA A 1 71 ? -11.737 2.797 6.809 1.00 96.62 71 ALA A O 1
ATOM 529 N N . LEU A 1 72 ? -10.011 3.995 7.598 1.00 95.44 72 LEU A N 1
ATOM 530 C CA . LEU A 1 72 ? -9.959 3.361 8.926 1.00 95.44 72 LEU A CA 1
ATOM 531 C C . LEU A 1 72 ? -11.063 3.844 9.877 1.00 95.44 72 LEU A C 1
ATOM 533 O O . LEU A 1 72 ? -11.398 3.151 10.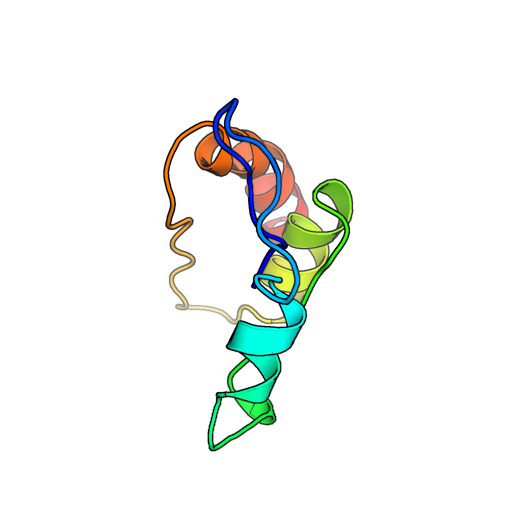832 1.00 95.44 72 LEU A O 1
ATOM 537 N N . GLU A 1 73 ? -11.589 5.046 9.647 1.00 92.81 73 GLU A N 1
ATOM 538 C CA . GLU A 1 73 ? -12.672 5.645 10.439 1.00 92.81 73 GLU A CA 1
ATOM 539 C C . GLU A 1 73 ? -14.078 5.264 9.934 1.00 92.81 73 GLU A C 1
ATOM 541 O O . GLU A 1 73 ? -15.071 5.658 10.551 1.00 92.81 73 GLU A O 1
ATOM 546 N N . SER A 1 74 ? -14.163 4.543 8.809 1.00 77.62 74 SER A N 1
ATOM 547 C CA . SER A 1 74 ? -15.413 4.133 8.146 1.00 77.62 74 SER A CA 1
ATOM 548 C C . SER A 1 74 ? -15.897 2.764 8.620 1.00 77.62 74 SER A C 1
ATOM 550 O O . SER A 1 74 ? -17.129 2.621 8.796 1.00 77.62 74 SER A O 1
#

Secondary structure (DSSP, 8-state):
-BPP--TTSPPPTT--HHHHHHT-S-GGG---B-SGGGHHHHHHHH--TT------SSGGGGGGHHHHHHHHT-

Mean predicted aligned error: 3.3 Å

Solvent-accessible surface area (backbone atoms only — not comparable to full-atom values): 4881 Å² total; per-residue (Å²): 80,58,50,73,77,55,88,91,51,81,84,54,90,82,71,44,34,63,56,60,54,71,65,44,94,55,63,92,80,57,58,79,36,79,50,75,86,53,42,30,54,55,54,33,76,72,57,59,92,91,63,84,90,78,88,80,80,72,88,67,58,72,70,48,48,66,58,25,54,55,42,64,76,106

Foldseek 3Di:
DEWDDCVPPDDDPPRIPVNVLVPDPDNVVDDYDHDPQCVLLVVLVPDDPPDDDDQDDDDCSCVCVVVNVVNNVD

InterPro domains:
  IPR036615 Mur ligase, C-terminal domain superfamily [G3DSA:3.90.190.20] (1-73)
  IPR036615 Mur ligase, C-terminal domain superfamily [SSF53244] (2-71)

Organism: NCBI:txid449393

pLDDT: mean 93.14, std 4.38, range [77.62, 97.38]

Radius of gyration: 13.43 Å; Cα contacts (8 Å, |Δi|>4): 61; chains: 1; bounding box: 29×29×36 Å

Sequence (74 aa):
MLDIYAAREDPEPGVTGVMVSDSFENQAQVHYVPLWDDAPAVAASLAGEGDFIITMGCGDVYRMVPALLTALES